Protein AF-A0A363TCJ1-F1 (afdb_monomer_lite)

Secondary structure (DSSP, 8-state):
-PPEEEEETTTTEEEEETTBTTTEEEEE-S---STTPPPBTTB---SSEEEEEEEEETTEEEEE--EEEEEEEEEEEE-HHHHHHHHHTTS----EEE-SSSEEE-SSS--SS-EEEE-SSSS--EEEEEEEEETT-S-S-S--

Radius of gyration: 15.01 Å; chains: 1; bounding box: 38×34×34 Å

Structure (mmCIF, N/CA/C/O backbone):
data_AF-A0A363TCJ1-F1
#
_entry.id   AF-A0A363TCJ1-F1
#
loop_
_atom_site.group_PDB
_atom_site.id
_atom_site.type_symbol
_atom_site.label_atom_id
_atom_site.label_alt_id
_atom_site.label_comp_id
_atom_site.label_asym_id
_atom_site.label_entity_id
_atom_site.label_seq_id
_atom_site.pdbx_PDB_ins_code
_atom_site.Cartn_x
_atom_site.Cartn_y
_atom_site.Cartn_z
_atom_site.occupancy
_atom_site.B_iso_or_equiv
_atom_site.auth_seq_id
_atom_site.auth_comp_id
_atom_site.auth_asym_id
_atom_site.auth_atom_id
_atom_site.pdbx_PDB_model_num
ATOM 1 N N . MET A 1 1 ? -11.405 -15.854 11.056 1.00 53.47 1 MET A N 1
ATOM 2 C CA . MET A 1 1 ? -12.003 -14.512 10.871 1.00 53.47 1 MET A CA 1
ATOM 3 C C . MET A 1 1 ? -11.847 -14.114 9.415 1.00 53.47 1 MET A C 1
ATOM 5 O O . MET A 1 1 ? -10.789 -14.373 8.854 1.00 53.47 1 MET A O 1
ATOM 9 N N . ALA A 1 2 ? -12.888 -13.564 8.787 1.00 61.84 2 ALA A N 1
ATOM 10 C CA . ALA A 1 2 ? -12.770 -13.022 7.435 1.00 61.84 2 ALA A CA 1
ATOM 11 C C . ALA A 1 2 ? -11.906 -11.750 7.479 1.00 61.84 2 ALA A C 1
ATOM 13 O O . ALA A 1 2 ? -12.083 -10.928 8.371 1.00 61.84 2 ALA A O 1
ATOM 14 N N . LEU A 1 3 ? -10.952 -11.606 6.558 1.00 73.19 3 LEU A N 1
ATOM 15 C CA . LEU A 1 3 ? -10.157 -10.382 6.445 1.00 73.19 3 LEU A CA 1
ATOM 16 C C . LEU A 1 3 ? -10.986 -9.308 5.734 1.00 73.19 3 LEU A C 1
ATOM 18 O O . LEU A 1 3 ? -11.381 -9.513 4.581 1.00 73.19 3 LEU A O 1
ATOM 22 N N . GLY A 1 4 ? -11.208 -8.170 6.394 1.00 87.00 4 GLY A N 1
ATOM 23 C CA . GLY A 1 4 ? -11.716 -6.966 5.742 1.00 87.00 4 GLY A CA 1
ATOM 24 C C . GLY A 1 4 ? -10.761 -6.501 4.637 1.00 87.00 4 GLY A C 1
ATOM 25 O O . GLY A 1 4 ? -9.539 -6.691 4.722 1.00 87.00 4 GLY A O 1
ATOM 26 N N . ARG A 1 5 ? -11.311 -5.943 3.549 1.00 92.44 5 ARG A N 1
ATOM 27 C CA . ARG A 1 5 ? -10.525 -5.547 2.367 1.00 92.44 5 ARG A CA 1
ATOM 28 C C . ARG A 1 5 ? -11.043 -4.266 1.719 1.00 92.44 5 ARG A C 1
ATOM 30 O O . ARG A 1 5 ? -12.216 -4.168 1.376 1.00 92.44 5 ARG A O 1
ATOM 37 N N . LYS A 1 6 ? -10.132 -3.346 1.400 1.00 93.50 6 LYS A N 1
ATOM 38 C CA . LYS A 1 6 ? -10.405 -2.174 0.555 1.00 93.50 6 LYS A CA 1
ATOM 39 C C . LYS A 1 6 ? -9.670 -2.302 -0.775 1.00 93.50 6 LYS A C 1
ATOM 41 O O . LYS A 1 6 ? -8.488 -2.641 -0.792 1.00 93.50 6 LYS A O 1
ATOM 46 N N . TYR A 1 7 ? -10.357 -2.024 -1.889 1.00 92.56 7 TYR A N 1
ATOM 47 C CA . TYR A 1 7 ? -9.754 -2.036 -3.226 1.00 92.56 7 TYR A CA 1
ATOM 48 C C . TYR A 1 7 ? -9.849 -0.668 -3.913 1.00 92.56 7 TYR A C 1
ATOM 50 O O . TYR A 1 7 ? -10.938 -0.201 -4.243 1.00 92.56 7 TYR A O 1
ATOM 58 N N . PHE A 1 8 ? -8.688 -0.077 -4.187 1.00 89.62 8 PHE A N 1
ATOM 59 C CA . PHE A 1 8 ? -8.492 1.094 -5.035 1.00 89.62 8 PHE A CA 1
ATOM 60 C C . PHE A 1 8 ? -8.204 0.622 -6.467 1.00 89.62 8 PHE A C 1
ATOM 62 O O . PHE A 1 8 ? -7.068 0.304 -6.831 1.00 89.62 8 PHE A O 1
ATOM 69 N N . ARG A 1 9 ? -9.273 0.455 -7.259 1.00 86.81 9 ARG A N 1
ATOM 70 C CA . ARG A 1 9 ? -9.223 -0.181 -8.591 1.00 86.81 9 ARG A CA 1
ATOM 71 C C . ARG A 1 9 ? -8.343 0.575 -9.580 1.00 86.81 9 ARG A C 1
ATOM 73 O O . ARG A 1 9 ? -7.579 -0.063 -10.299 1.00 86.81 9 ARG A O 1
ATOM 80 N N . THR A 1 10 ? -8.460 1.899 -9.605 1.00 84.25 10 THR A N 1
ATOM 81 C CA . THR A 1 10 ? -7.740 2.775 -10.539 1.00 84.25 10 THR A CA 1
ATOM 82 C C . THR A 1 10 ? -6.235 2.710 -10.301 1.00 84.25 10 THR A C 1
ATOM 84 O O . THR A 1 10 ? -5.451 2.591 -11.235 1.00 84.25 10 THR A O 1
ATOM 87 N N . GLU A 1 11 ? -5.838 2.712 -9.035 1.00 84.12 11 GLU A N 1
ATOM 88 C CA . GLU A 1 11 ? -4.449 2.731 -8.594 1.00 84.12 11 GLU A CA 1
ATOM 89 C C . GLU A 1 11 ? -3.838 1.319 -8.556 1.00 84.12 11 GLU A C 1
ATOM 91 O O . GLU A 1 11 ? -2.614 1.146 -8.585 1.00 84.12 11 GLU A O 1
ATOM 96 N N . GLY A 1 12 ? -4.692 0.292 -8.541 1.00 87.75 12 GLY A N 1
ATOM 97 C CA . GLY A 1 12 ? -4.292 -1.104 -8.440 1.00 87.75 12 GLY A CA 1
ATOM 98 C C . GLY A 1 12 ? -3.783 -1.456 -7.044 1.00 87.75 12 GLY A C 1
ATOM 99 O O . GLY A 1 12 ? -2.801 -2.188 -6.937 1.00 87.75 12 GLY A O 1
ATOM 100 N N . VAL A 1 13 ? -4.428 -0.932 -5.993 1.00 88.88 13 VAL A N 1
ATOM 101 C CA . VAL A 1 13 ? -4.019 -1.144 -4.593 1.00 88.88 13 VAL A CA 1
ATOM 102 C C . VAL A 1 13 ? -5.077 -1.851 -3.785 1.00 88.88 13 VAL A C 1
ATOM 104 O O . VAL A 1 13 ? -6.224 -1.419 -3.738 1.00 88.88 13 VAL A O 1
ATOM 107 N N . VAL A 1 14 ? -4.671 -2.909 -3.097 1.00 92.31 14 VAL A N 1
ATOM 108 C CA . VAL A 1 14 ? -5.517 -3.640 -2.156 1.00 92.31 14 VAL A CA 1
ATOM 109 C C . VAL A 1 14 ? -4.943 -3.483 -0.760 1.00 92.31 14 VAL A C 1
ATOM 111 O O . VAL A 1 14 ? -3.756 -3.715 -0.562 1.00 92.31 14 VAL A O 1
ATOM 114 N N . VAL A 1 15 ? -5.792 -3.136 0.201 1.00 91.44 15 VAL A N 1
ATOM 115 C CA . VAL A 1 15 ? -5.433 -3.059 1.619 1.00 91.44 15 VAL A CA 1
ATOM 116 C C . VAL A 1 15 ? -6.265 -4.076 2.387 1.00 91.44 15 VAL A C 1
ATOM 118 O O . VAL A 1 15 ? -7.479 -4.147 2.178 1.00 91.44 15 VAL A O 1
ATOM 121 N N . LYS A 1 16 ? -5.631 -4.878 3.246 1.00 94.12 16 LYS A N 1
ATOM 122 C CA . LYS A 1 16 ? -6.304 -5.903 4.051 1.00 94.12 16 LYS A CA 1
ATOM 123 C C . LYS A 1 16 ? -5.934 -5.815 5.519 1.00 94.12 16 LYS A C 1
ATOM 125 O O . LYS A 1 16 ? -4.762 -5.703 5.862 1.00 94.12 16 LYS A O 1
ATOM 130 N N . HIS A 1 17 ? -6.945 -5.964 6.359 1.00 92.31 17 HIS A N 1
ATOM 131 C CA . HIS A 1 17 ? -6.840 -6.040 7.809 1.00 92.31 17 HIS A CA 1
ATOM 132 C C . HIS A 1 17 ? -8.174 -6.593 8.337 1.00 92.31 17 HIS A C 1
ATOM 134 O O . HIS A 1 17 ? -9.216 -6.250 7.774 1.00 92.31 17 HIS A O 1
ATOM 140 N N . PRO A 1 18 ? -8.194 -7.448 9.375 1.00 91.19 18 PRO A N 1
ATOM 141 C CA . PRO A 1 18 ? -9.442 -8.036 9.877 1.00 91.19 18 PRO A CA 1
ATOM 142 C C . PRO A 1 18 ? -10.474 -6.993 10.312 1.00 91.19 18 PRO A C 1
ATOM 144 O O . PRO A 1 18 ? -11.661 -7.211 10.112 1.00 91.19 18 PRO A O 1
ATOM 147 N N . ASP A 1 19 ? -10.014 -5.853 10.824 1.00 91.12 19 ASP A N 1
ATOM 148 C CA . ASP A 1 19 ? -10.898 -4.801 11.339 1.00 91.12 19 ASP A CA 1
ATOM 149 C C . ASP A 1 19 ? -11.376 -3.783 10.289 1.00 91.12 19 ASP A C 1
ATOM 151 O O . ASP A 1 19 ? -12.085 -2.827 10.619 1.00 91.12 19 ASP A O 1
ATOM 155 N N . ILE A 1 20 ? -10.979 -3.946 9.021 1.00 90.19 20 ILE A N 1
ATOM 156 C CA . ILE A 1 20 ? -11.529 -3.119 7.939 1.00 90.19 20 ILE A CA 1
ATOM 157 C C . ILE A 1 20 ? -13.026 -3.404 7.810 1.00 90.19 20 ILE A C 1
ATOM 159 O O . ILE A 1 20 ? -13.445 -4.558 7.839 1.00 90.19 20 ILE A O 1
ATOM 163 N N . ASP A 1 21 ? -13.804 -2.334 7.652 1.00 86.44 21 ASP A N 1
ATOM 164 C CA . ASP A 1 21 ? -15.270 -2.313 7.556 1.00 86.44 21 ASP A CA 1
ATOM 165 C C . ASP A 1 21 ? -16.011 -2.609 8.876 1.00 86.44 21 ASP A C 1
ATOM 167 O O . ASP A 1 21 ? -17.223 -2.412 8.942 1.00 86.44 21 ASP A O 1
ATOM 171 N N . THR A 1 22 ? -15.312 -3.015 9.947 1.00 87.62 22 THR A N 1
ATOM 172 C CA . THR A 1 22 ? -15.913 -3.194 11.283 1.00 87.62 22 THR A CA 1
ATOM 173 C C . THR A 1 22 ? -15.570 -2.050 12.230 1.00 87.62 22 THR A C 1
ATOM 175 O O . THR A 1 22 ? -16.463 -1.489 12.863 1.00 87.62 22 THR A O 1
ATOM 178 N N . THR A 1 23 ? -14.294 -1.667 12.324 1.00 91.12 23 THR A N 1
ATOM 179 C CA . THR A 1 23 ? -13.844 -0.562 13.192 1.00 91.12 23 THR A CA 1
ATOM 180 C C . THR A 1 23 ? -12.894 0.404 12.493 1.00 91.12 23 THR A C 1
ATOM 182 O O . THR A 1 23 ? -12.766 1.552 12.933 1.00 91.12 23 THR A O 1
ATOM 185 N N . LEU A 1 24 ? -12.274 -0.023 11.391 1.00 91.75 24 LEU A N 1
ATOM 186 C CA . LEU A 1 24 ? -11.329 0.757 10.604 1.00 91.75 24 LEU A CA 1
ATOM 187 C C . LEU A 1 24 ? -11.874 1.069 9.213 1.00 91.75 24 LEU A C 1
ATOM 189 O O . LEU A 1 24 ? -12.494 0.230 8.559 1.00 91.75 24 LEU A O 1
ATOM 193 N N . GLU A 1 25 ? -11.546 2.258 8.723 1.00 92.00 25 GLU A N 1
ATOM 194 C CA . GLU A 1 25 ? -11.748 2.653 7.335 1.00 92.00 25 GLU A CA 1
ATOM 195 C C . GLU A 1 25 ? -10.404 3.027 6.704 1.00 92.00 25 GLU A C 1
ATOM 197 O O . GLU A 1 25 ? -9.618 3.780 7.282 1.00 92.00 25 GLU A O 1
ATOM 202 N N . VAL A 1 26 ? -10.147 2.512 5.499 1.00 90.50 26 VAL A N 1
ATOM 203 C CA . VAL A 1 26 ? -9.007 2.929 4.676 1.00 90.50 26 VAL A CA 1
ATOM 204 C C . VAL A 1 26 ? -9.470 4.022 3.722 1.00 90.50 26 VAL A C 1
ATOM 206 O O . VAL A 1 26 ? -10.312 3.785 2.848 1.00 90.50 26 VAL A O 1
ATOM 209 N N . GLN A 1 27 ? -8.889 5.203 3.874 1.00 88.56 27 GLN A N 1
ATOM 210 C CA . GLN A 1 27 ? -9.222 6.395 3.115 1.00 88.56 27 GLN A CA 1
ATOM 211 C C . GLN A 1 27 ? -8.074 6.786 2.182 1.00 88.56 27 GLN A C 1
ATOM 213 O O . GLN A 1 27 ? -6.903 6.472 2.409 1.00 88.56 27 GLN A O 1
ATOM 218 N N . ARG A 1 28 ? -8.445 7.460 1.092 1.00 86.44 28 ARG A N 1
ATOM 219 C CA . ARG A 1 28 ? -7.505 8.143 0.205 1.00 86.44 28 ARG A CA 1
ATOM 220 C C . ARG A 1 28 ? -7.275 9.546 0.748 1.00 86.44 28 ARG A C 1
ATOM 222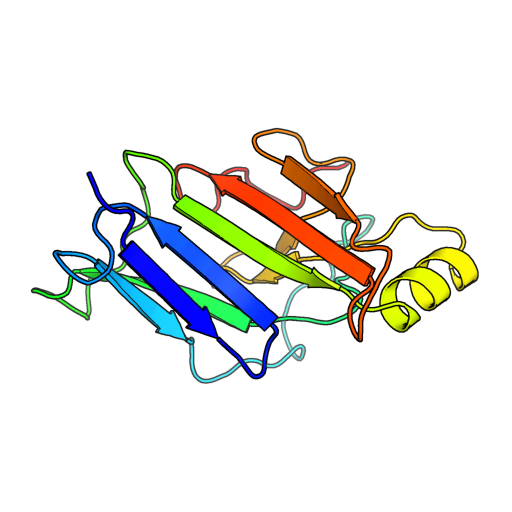 O O . ARG A 1 28 ? -8.245 10.230 1.063 1.00 86.44 28 ARG A O 1
ATOM 229 N N . ILE A 1 29 ? -6.029 10.009 0.750 1.00 78.88 29 ILE A N 1
ATOM 230 C CA . ILE A 1 29 ? -5.720 11.409 1.055 1.00 78.88 29 ILE A CA 1
ATOM 231 C C . ILE A 1 29 ? -5.945 12.248 -0.224 1.00 78.88 29 ILE A C 1
ATOM 233 O O . ILE A 1 29 ? -5.307 11.990 -1.253 1.00 78.88 29 ILE A O 1
ATOM 237 N N . PRO A 1 30 ? -6.887 13.212 -0.219 1.00 63.56 30 PRO A N 1
ATOM 238 C CA . PRO A 1 30 ? -7.297 13.948 -1.413 1.00 63.56 30 PRO A CA 1
ATOM 239 C C . PRO A 1 30 ? -6.337 15.103 -1.731 1.00 63.56 30 PRO A C 1
ATOM 241 O O . PRO A 1 30 ? -6.674 16.259 -1.522 1.00 63.56 30 PRO A O 1
ATOM 244 N N . SER A 1 31 ? -5.136 14.792 -2.221 1.00 58.97 31 SER A N 1
ATOM 245 C CA . SER A 1 31 ? -4.178 15.764 -2.794 1.00 58.97 31 SER A CA 1
ATOM 246 C C . SER A 1 31 ? -2.868 15.072 -3.173 1.00 58.97 31 SER A C 1
ATOM 248 O O . SER A 1 31 ? -1.775 15.530 -2.843 1.00 58.97 31 SER A O 1
ATOM 250 N N . PHE A 1 32 ? -2.962 13.927 -3.856 1.00 59.41 32 PHE A N 1
ATOM 251 C CA . PHE A 1 32 ? -1.754 13.276 -4.345 1.00 59.41 32 PHE A CA 1
ATOM 252 C C . PHE A 1 32 ? -1.099 14.147 -5.430 1.00 59.41 32 PHE A C 1
ATOM 254 O O . PHE A 1 32 ? -1.526 14.136 -6.583 1.00 59.41 32 PHE A O 1
ATOM 261 N N . THR A 1 33 ? -0.059 14.885 -5.054 1.00 61.53 33 THR A N 1
ATOM 262 C CA . THR A 1 33 ? 0.910 15.489 -5.969 1.00 61.53 33 THR A CA 1
ATOM 263 C C . THR A 1 33 ? 2.283 14.892 -5.681 1.00 61.53 33 THR A C 1
ATOM 265 O O . THR A 1 33 ? 2.652 14.684 -4.520 1.00 61.53 33 THR A O 1
ATOM 268 N N . LEU A 1 34 ? 3.037 14.589 -6.742 1.00 60.81 34 LEU A N 1
ATOM 269 C CA . LEU A 1 34 ? 4.480 14.344 -6.626 1.00 60.81 34 LEU A CA 1
ATOM 270 C C . LEU A 1 34 ? 5.207 15.630 -6.220 1.00 60.81 34 LEU A C 1
ATOM 272 O O . LEU A 1 34 ? 6.201 15.575 -5.497 1.00 60.81 34 LEU A O 1
ATOM 276 N N . ASP A 1 35 ? 4.662 16.774 -6.637 1.00 58.59 35 ASP A N 1
ATOM 277 C CA . ASP A 1 35 ? 5.176 18.098 -6.318 1.00 58.59 35 ASP A CA 1
ATOM 278 C C . ASP A 1 35 ? 5.254 18.299 -4.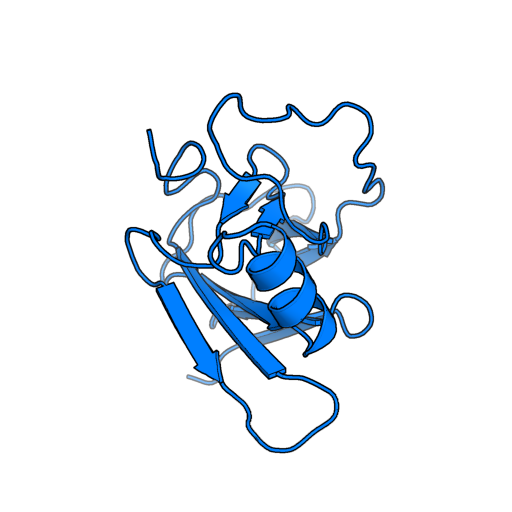802 1.00 58.59 35 ASP A C 1
ATOM 280 O O . ASP A 1 35 ? 4.264 18.140 -4.082 1.00 58.59 35 ASP A O 1
ATOM 284 N N . GLY A 1 36 ? 6.457 18.628 -4.327 1.00 58.31 36 GLY A N 1
ATOM 285 C CA . GLY A 1 36 ? 6.748 18.898 -2.919 1.00 58.31 36 GLY A CA 1
ATOM 286 C C . GLY A 1 36 ? 7.063 17.670 -2.058 1.00 58.31 36 GLY A C 1
ATOM 287 O O . GLY A 1 36 ? 7.406 17.845 -0.889 1.00 58.31 36 GLY A O 1
ATOM 288 N N . LYS A 1 37 ? 6.995 16.439 -2.590 1.00 64.88 37 LYS A N 1
ATOM 289 C CA . LYS A 1 37 ? 7.449 15.252 -1.845 1.00 64.88 37 LYS A CA 1
ATOM 290 C C . LYS A 1 37 ? 8.976 15.129 -1.935 1.00 64.88 37 LYS A C 1
ATOM 292 O O . LYS A 1 37 ? 9.527 15.283 -3.025 1.00 64.88 37 LYS A O 1
ATOM 297 N N . PRO A 1 38 ? 9.679 14.845 -0.825 1.00 60.59 38 PRO A N 1
ATOM 298 C CA . PRO A 1 38 ? 11.129 14.723 -0.855 1.00 60.59 38 PRO A CA 1
ATOM 299 C C . PRO A 1 38 ? 11.533 13.553 -1.759 1.00 60.59 38 PRO A C 1
ATOM 301 O O . PRO A 1 38 ? 11.143 12.407 -1.522 1.00 60.59 38 PRO A O 1
ATOM 304 N N . VAL A 1 39 ? 12.331 13.847 -2.788 1.00 59.91 39 VAL A N 1
ATOM 305 C CA . VAL A 1 39 ? 13.181 12.841 -3.432 1.00 59.91 39 VAL A CA 1
ATOM 306 C C . VAL A 1 39 ? 14.180 12.422 -2.365 1.00 59.91 39 VAL A C 1
ATOM 308 O O . VAL A 1 39 ? 14.877 13.278 -1.822 1.00 59.91 39 VAL A O 1
ATOM 311 N N . VAL A 1 40 ? 14.210 11.143 -1.998 1.00 60.81 40 VAL A N 1
ATOM 312 C CA . VAL A 1 40 ? 15.181 10.669 -1.009 1.00 60.81 40 VAL A CA 1
ATOM 313 C C . VAL A 1 40 ? 16.531 10.562 -1.738 1.00 60.81 40 VAL A C 1
ATOM 315 O O . VAL A 1 40 ? 16.637 9.785 -2.686 1.00 60.81 40 VAL A O 1
ATOM 318 N N . PRO A 1 41 ? 17.558 11.358 -1.380 1.00 43.56 41 PRO A N 1
ATOM 319 C CA . PRO A 1 41 ? 18.878 11.236 -2.000 1.00 43.56 41 PRO A CA 1
ATOM 320 C C . PRO A 1 41 ? 19.405 9.817 -1.753 1.00 43.56 41 PRO A C 1
ATOM 322 O O . PRO A 1 41 ? 19.287 9.320 -0.636 1.00 43.56 41 PRO A O 1
ATOM 325 N N . ASP A 1 42 ? 19.881 9.146 -2.804 1.00 52.81 42 ASP A N 1
ATOM 326 C CA . ASP A 1 42 ? 20.277 7.722 -2.827 1.00 52.81 42 ASP A CA 1
ATOM 327 C C . ASP A 1 42 ? 19.170 6.683 -2.538 1.00 52.81 42 ASP A C 1
ATOM 329 O O . ASP A 1 42 ? 19.387 5.480 -2.691 1.00 52.81 42 ASP A O 1
ATOM 333 N N . GLY A 1 43 ? 17.949 7.109 -2.210 1.00 57.12 43 GLY A N 1
ATOM 334 C CA . GLY A 1 43 ? 16.864 6.240 -1.766 1.00 57.12 43 GLY A CA 1
ATOM 335 C C . GLY A 1 43 ? 15.639 6.341 -2.669 1.00 57.12 43 GLY A C 1
ATOM 336 O O . GLY A 1 43 ? 15.117 7.408 -2.929 1.00 57.12 43 GLY A O 1
ATOM 337 N N . PHE A 1 44 ? 15.161 5.203 -3.157 1.00 57.56 44 PHE A N 1
ATOM 338 C CA . PHE A 1 44 ? 13.785 4.980 -3.618 1.00 57.56 44 PHE A CA 1
ATOM 339 C C . PHE A 1 44 ? 13.033 6.144 -4.330 1.00 57.56 44 PHE A C 1
ATOM 341 O O . PHE A 1 44 ? 12.362 6.964 -3.704 1.00 57.56 44 PHE A O 1
ATOM 348 N N . GLU A 1 45 ? 13.016 6.113 -5.666 1.00 59.72 45 GLU A N 1
ATOM 349 C CA . GLU A 1 45 ? 12.028 6.824 -6.490 1.00 59.72 45 GLU A CA 1
ATOM 350 C C . GLU A 1 45 ? 10.969 5.804 -6.955 1.00 59.72 45 GLU A C 1
ATOM 352 O O . GLU A 1 45 ? 11.324 4.838 -7.645 1.00 59.72 45 GLU A O 1
ATOM 357 N N . PRO A 1 46 ? 9.688 5.940 -6.572 1.00 61.38 46 PRO A N 1
ATOM 358 C CA . PRO A 1 46 ? 8.651 5.034 -7.051 1.00 61.38 46 PRO A CA 1
ATOM 359 C C . PRO A 1 46 ? 8.466 5.203 -8.565 1.00 61.38 46 PRO A C 1
ATOM 361 O O . PRO A 1 46 ? 8.213 6.310 -9.031 1.00 61.38 46 PRO A O 1
ATOM 364 N N . PHE A 1 47 ? 8.518 4.104 -9.332 1.00 62.22 47 PHE A N 1
ATOM 365 C CA . PHE A 1 47 ? 8.292 4.131 -10.794 1.00 62.22 47 PHE A CA 1
ATOM 366 C C . PHE A 1 47 ? 6.965 4.788 -11.177 1.00 62.22 47 PHE A C 1
ATOM 368 O O . PHE A 1 47 ? 6.870 5.500 -12.174 1.00 62.22 47 PHE A O 1
ATOM 375 N N . ARG A 1 48 ? 5.948 4.559 -10.346 1.00 63.28 48 ARG A N 1
ATOM 376 C CA . ARG A 1 48 ? 4.729 5.350 -10.308 1.00 63.28 48 ARG A CA 1
ATOM 377 C C . ARG A 1 48 ? 4.334 5.536 -8.851 1.00 63.28 48 ARG A C 1
ATOM 379 O O . ARG A 1 48 ? 4.336 4.554 -8.101 1.00 63.28 48 ARG A O 1
ATOM 386 N N . PRO A 1 49 ? 3.960 6.744 -8.432 1.00 63.38 49 PRO A N 1
ATOM 387 C CA . PRO A 1 49 ? 3.227 6.873 -7.198 1.00 63.38 49 PRO A CA 1
ATOM 388 C C . PRO A 1 49 ? 1.864 6.218 -7.360 1.00 63.38 49 PRO A C 1
ATOM 390 O O . PRO A 1 49 ? 1.207 6.343 -8.396 1.00 63.38 49 PRO A O 1
ATOM 393 N N . VAL A 1 50 ? 1.453 5.481 -6.342 1.00 72.69 50 VAL A N 1
ATOM 394 C CA . VAL A 1 50 ? 0.275 4.640 -6.482 1.00 72.69 50 VAL A CA 1
ATOM 395 C C . VAL A 1 50 ? -0.935 5.311 -5.852 1.00 72.69 50 VAL A C 1
ATOM 397 O O . VAL A 1 50 ? -1.929 5.516 -6.537 1.00 72.69 50 VAL A O 1
ATOM 400 N N . ILE A 1 51 ? -0.850 5.673 -4.573 1.00 73.38 51 ILE A N 1
ATOM 401 C CA . ILE A 1 51 ? -1.909 6.351 -3.822 1.00 73.38 51 ILE A CA 1
ATOM 402 C C . ILE A 1 51 ? -1.350 6.850 -2.483 1.00 73.38 51 ILE A C 1
ATOM 404 O O . ILE A 1 51 ? -0.435 6.229 -1.943 1.00 73.38 51 ILE A O 1
ATOM 408 N N . ASP A 1 52 ? -1.935 7.919 -1.939 1.00 78.50 52 ASP A N 1
ATOM 409 C CA . ASP A 1 52 ? -1.748 8.310 -0.539 1.00 78.50 52 ASP A CA 1
ATOM 410 C C . ASP A 1 52 ? -2.882 7.729 0.306 1.00 78.50 52 ASP A C 1
ATOM 412 O O . ASP A 1 52 ? -4.062 7.942 -0.001 1.00 78.50 52 ASP A O 1
ATOM 416 N N . LEU A 1 53 ? -2.527 7.002 1.365 1.00 82.38 53 LEU A N 1
ATOM 417 C CA . LEU A 1 53 ? -3.482 6.294 2.217 1.00 82.38 53 LEU A CA 1
ATOM 418 C C . LEU A 1 53 ? -3.400 6.765 3.662 1.00 82.38 53 LEU A C 1
ATOM 420 O O . LEU A 1 53 ? -2.324 7.029 4.187 1.00 82.38 53 LEU A O 1
ATOM 424 N N . ASN A 1 54 ? -4.546 6.776 4.330 1.00 86.06 54 ASN A N 1
ATOM 425 C CA . ASN A 1 54 ? -4.647 6.815 5.781 1.00 86.06 54 ASN A CA 1
ATOM 426 C C . ASN A 1 54 ? -5.654 5.763 6.252 1.00 86.06 54 ASN A C 1
ATOM 428 O O . ASN A 1 54 ? -6.608 5.426 5.554 1.00 86.06 54 ASN A O 1
ATOM 432 N N . VAL A 1 55 ? -5.444 5.254 7.462 1.00 88.19 55 VAL A N 1
ATOM 433 C CA . VAL A 1 55 ? -6.421 4.407 8.154 1.00 88.19 55 VAL A CA 1
ATOM 434 C C . VAL A 1 55 ? -6.989 5.211 9.312 1.00 88.19 55 VAL A C 1
ATOM 436 O O . VAL A 1 55 ? -6.234 5.835 10.060 1.00 88.19 55 VAL A O 1
ATOM 439 N N . VAL A 1 56 ? -8.309 5.220 9.448 1.00 89.69 56 VAL A N 1
ATOM 440 C CA . VAL A 1 56 ? -9.027 5.953 10.498 1.00 89.69 56 VAL A CA 1
ATOM 441 C C . VAL A 1 56 ? -9.987 5.031 11.239 1.00 89.69 56 VAL A C 1
ATOM 443 O O . VAL A 1 56 ? -10.331 3.956 10.747 1.00 89.69 56 VAL A O 1
ATOM 446 N N . LYS A 1 57 ? -10.434 5.449 12.425 1.00 91.56 57 LYS A N 1
ATOM 447 C CA . LYS A 1 57 ? -11.510 4.755 13.145 1.00 91.56 57 LYS A CA 1
ATOM 448 C C . LYS A 1 57 ? -12.866 5.150 12.563 1.00 91.56 57 LYS A C 1
ATOM 450 O O . LYS A 1 57 ? -13.151 6.338 12.467 1.00 91.56 57 LYS A O 1
ATOM 455 N N . ILE A 1 58 ? -13.742 4.185 12.287 1.00 91.44 58 ILE A N 1
ATOM 456 C CA . ILE A 1 58 ? -15.107 4.456 11.791 1.00 91.44 58 ILE A CA 1
ATOM 457 C C . ILE A 1 58 ? -15.891 5.322 12.788 1.00 91.44 58 ILE A C 1
ATOM 459 O O . ILE A 1 58 ? -16.514 6.308 12.409 1.00 91.44 58 ILE A O 1
ATOM 463 N N . ALA A 1 59 ? -15.803 5.004 14.083 1.00 93.38 59 ALA A N 1
ATOM 464 C CA . ALA A 1 59 ? -16.475 5.765 15.139 1.00 93.38 59 ALA A CA 1
ATOM 465 C C . ALA A 1 59 ? -15.892 7.177 15.352 1.00 93.38 59 ALA A C 1
ATOM 467 O O . ALA A 1 59 ? -16.474 7.992 16.065 1.00 93.38 59 ALA A O 1
ATOM 468 N N . SER A 1 60 ? -14.716 7.476 14.792 1.00 91.75 60 SER A N 1
ATOM 469 C CA . SER A 1 60 ? -14.056 8.779 14.919 1.00 91.75 60 SER A CA 1
ATOM 470 C C . SER A 1 60 ? -13.164 9.038 13.699 1.00 91.75 60 SER A C 1
ATOM 472 O O . SER A 1 60 ? -11.943 8.904 13.803 1.00 91.75 60 SER A O 1
ATOM 474 N N . PRO A 1 61 ? -13.738 9.420 12.541 1.00 87.88 61 PRO A N 1
ATOM 475 C CA . PRO A 1 61 ? -12.992 9.521 11.280 1.00 87.88 61 PRO A CA 1
ATOM 476 C C . PRO A 1 61 ? -11.861 10.560 11.290 1.00 87.88 61 PRO A C 1
ATOM 478 O O . PRO A 1 61 ? -10.931 10.476 10.495 1.00 87.88 61 PRO A O 1
ATOM 481 N N . ALA A 1 62 ? -11.895 11.522 12.218 1.00 86.56 62 ALA A N 1
ATOM 482 C CA . ALA A 1 62 ? -10.802 12.471 12.437 1.00 86.56 62 ALA A CA 1
ATOM 483 C C . ALA A 1 62 ? -9.563 11.832 13.106 1.00 86.56 62 ALA A C 1
ATOM 485 O O . ALA A 1 62 ? -8.476 12.410 13.092 1.00 86.56 62 ALA A O 1
ATOM 486 N N . THR A 1 63 ? -9.702 10.646 13.703 1.00 86.00 63 THR A N 1
ATOM 487 C CA . THR A 1 63 ? -8.627 9.942 14.405 1.00 86.00 63 THR A CA 1
ATOM 488 C C . THR A 1 63 ? -7.909 8.977 13.467 1.00 86.00 63 THR A C 1
ATOM 490 O O . THR A 1 63 ? -8.423 7.904 13.142 1.00 86.00 63 THR A O 1
ATOM 493 N N . LYS A 1 64 ? -6.678 9.336 13.087 1.00 86.19 64 LYS A N 1
ATOM 494 C CA . LYS A 1 64 ? -5.766 8.444 12.362 1.00 86.19 64 LYS A CA 1
ATOM 495 C C . LYS A 1 64 ? -5.292 7.301 13.259 1.00 86.19 64 LYS A C 1
ATOM 497 O O . LYS A 1 64 ? -4.970 7.498 14.430 1.00 86.19 64 LYS A O 1
ATOM 502 N N . VAL A 1 65 ? -5.235 6.109 12.684 1.00 87.50 65 VAL A N 1
ATOM 503 C CA . VAL A 1 65 ? -4.682 4.908 13.305 1.00 87.50 65 VAL A CA 1
ATOM 504 C C . VAL A 1 65 ? -3.262 4.733 12.799 1.00 87.50 65 VAL A C 1
ATOM 506 O O . VAL A 1 65 ? -3.053 4.593 11.598 1.00 87.50 65 VAL A O 1
ATOM 509 N N . ASN A 1 66 ? -2.301 4.752 13.722 1.00 84.44 66 ASN A N 1
ATOM 510 C CA . ASN A 1 66 ? -0.871 4.688 13.406 1.00 84.44 66 ASN A CA 1
ATOM 511 C C . ASN A 1 66 ? -0.224 3.349 13.770 1.00 84.44 66 ASN A C 1
ATOM 513 O O . ASN A 1 66 ? 0.956 3.166 13.496 1.00 84.44 66 ASN A O 1
ATOM 517 N N . ARG A 1 67 ? -0.969 2.435 14.402 1.00 87.25 67 ARG A N 1
ATOM 518 C CA . ARG A 1 67 ? -0.515 1.092 14.775 1.00 87.25 67 ARG A CA 1
ATOM 519 C C . ARG A 1 67 ? -1.597 0.066 14.454 1.00 87.25 67 ARG A C 1
ATOM 521 O O . ARG A 1 67 ? -2.777 0.351 14.655 1.00 87.25 67 ARG A O 1
ATOM 528 N N . PHE A 1 68 ? -1.182 -1.101 13.980 1.00 87.19 68 PHE A N 1
ATOM 529 C CA . PHE A 1 68 ? -2.040 -2.179 13.502 1.00 87.19 68 PHE A CA 1
ATOM 530 C C . PHE A 1 68 ? -1.678 -3.473 14.221 1.00 87.19 68 PHE A C 1
ATOM 532 O O . PHE A 1 68 ? -0.570 -3.990 14.072 1.00 87.19 68 PHE A O 1
ATOM 539 N N . THR A 1 69 ? -2.632 -3.998 14.987 1.00 88.19 69 THR A N 1
ATOM 540 C CA . THR A 1 69 ? -2.512 -5.302 15.638 1.00 88.19 69 THR A CA 1
ATOM 541 C C . THR A 1 69 ? -3.807 -6.075 15.382 1.00 88.19 69 THR A C 1
ATOM 543 O O . THR A 1 69 ? -4.808 -5.774 16.030 1.00 88.19 69 THR A O 1
ATOM 546 N N . PRO A 1 70 ? -3.814 -7.064 14.467 1.00 90.12 70 PRO A N 1
ATOM 547 C CA . PRO A 1 70 ? -2.667 -7.583 13.709 1.00 90.12 70 PRO A CA 1
ATOM 548 C C . PRO A 1 70 ? -2.150 -6.615 12.621 1.00 90.12 70 PRO A C 1
ATOM 550 O O . PRO A 1 70 ? -2.802 -5.623 12.330 1.00 90.12 70 PRO A O 1
ATOM 553 N N . PRO A 1 71 ? -0.987 -6.881 12.000 1.00 89.44 71 PRO A N 1
ATOM 554 C CA . PRO A 1 71 ? -0.452 -6.043 10.926 1.00 89.44 71 PRO A CA 1
ATOM 555 C C . PRO A 1 71 ? -1.408 -5.870 9.734 1.00 89.44 71 PRO A C 1
ATOM 557 O O . PRO A 1 71 ? -2.218 -6.750 9.430 1.00 89.44 71 PRO A O 1
ATOM 560 N N . ILE A 1 72 ? -1.266 -4.755 9.016 1.00 88.56 72 ILE A N 1
ATOM 561 C CA . ILE A 1 72 ? -1.993 -4.475 7.771 1.00 88.56 72 ILE A CA 1
ATOM 562 C C . ILE A 1 72 ? -1.188 -4.968 6.562 1.00 88.56 72 ILE A C 1
ATOM 564 O O . ILE A 1 72 ? 0.031 -4.819 6.521 1.00 88.56 72 ILE A O 1
ATOM 568 N N . GLU A 1 73 ? -1.864 -5.546 5.567 1.00 90.44 73 GLU A N 1
ATOM 569 C CA . GLU A 1 73 ? -1.271 -5.946 4.282 1.00 90.44 73 GLU A CA 1
ATOM 570 C C . GLU A 1 73 ? -1.651 -4.922 3.207 1.00 90.44 73 GLU A C 1
ATOM 572 O O . GLU A 1 73 ? -2.836 -4.686 2.961 1.00 90.44 73 GLU A O 1
ATOM 577 N N . VAL A 1 74 ? -0.659 -4.362 2.514 1.00 87.94 74 VAL A N 1
ATOM 578 C CA . VAL A 1 74 ? -0.853 -3.514 1.332 1.00 87.94 74 VAL A CA 1
ATOM 579 C C . VAL A 1 74 ? -0.265 -4.215 0.112 1.00 87.94 74 VAL A C 1
ATOM 581 O O . VAL A 1 74 ? 0.895 -4.623 0.104 1.00 87.94 74 VAL A O 1
ATOM 584 N N . LYS A 1 75 ? -1.071 -4.351 -0.943 1.00 89.19 75 LYS A N 1
ATOM 585 C CA . LYS A 1 75 ? -0.682 -4.939 -2.228 1.00 89.19 75 LYS A CA 1
ATOM 586 C C . LYS A 1 75 ? -0.763 -3.886 -3.319 1.00 89.19 75 LYS A C 1
ATOM 588 O O . LYS A 1 75 ? -1.815 -3.279 -3.503 1.00 89.19 75 LYS A O 1
ATOM 593 N N . VAL A 1 76 ? 0.303 -3.740 -4.091 1.00 87.50 76 VAL A N 1
ATOM 594 C CA . VAL A 1 76 ? 0.424 -2.811 -5.217 1.00 87.50 76 VAL A CA 1
ATOM 595 C C . VAL A 1 76 ? 0.598 -3.600 -6.510 1.00 87.50 76 VAL A C 1
ATOM 597 O O . VAL A 1 76 ? 1.524 -4.402 -6.633 1.00 87.50 76 VAL A O 1
ATOM 600 N N . ARG A 1 77 ? -0.272 -3.369 -7.498 1.00 89.62 77 ARG A N 1
ATOM 601 C CA . ARG A 1 77 ? -0.116 -3.929 -8.847 1.00 89.62 77 ARG A CA 1
ATOM 602 C C . ARG A 1 77 ? 1.099 -3.348 -9.554 1.00 89.62 77 ARG A C 1
ATOM 604 O O . ARG A 1 77 ? 1.276 -2.130 -9.564 1.00 89.62 77 ARG A O 1
ATOM 611 N N . PHE A 1 78 ? 1.824 -4.204 -10.264 1.00 87.50 78 PHE A N 1
ATOM 612 C CA . PHE A 1 78 ? 2.767 -3.782 -11.294 1.00 87.50 78 PHE A CA 1
ATOM 613 C C . PHE A 1 78 ? 2.456 -4.432 -12.641 1.00 87.50 78 PHE A C 1
ATOM 615 O O . PHE A 1 78 ? 1.809 -5.481 -12.737 1.00 87.50 78 PHE A O 1
ATOM 622 N N . THR A 1 79 ? 2.883 -3.756 -13.694 1.00 88.31 79 THR A N 1
ATOM 623 C CA . THR A 1 79 ? 2.640 -4.070 -15.099 1.00 88.31 79 THR A CA 1
ATOM 624 C C . THR A 1 79 ? 3.937 -4.506 -15.783 1.00 88.31 79 THR A C 1
ATOM 626 O O . THR A 1 79 ? 5.025 -4.266 -15.255 1.00 88.31 79 THR A O 1
ATOM 629 N N . PRO A 1 80 ? 3.855 -5.117 -16.978 1.00 87.31 80 PRO A N 1
ATOM 630 C CA . PRO A 1 80 ? 5.046 -5.379 -17.784 1.00 87.31 80 PRO A CA 1
ATOM 631 C C . PRO A 1 80 ? 5.843 -4.107 -18.118 1.00 87.31 80 PRO A C 1
ATOM 633 O O . PRO A 1 80 ? 7.066 -4.157 -18.179 1.00 87.31 80 PRO A O 1
ATOM 636 N N . ALA A 1 81 ? 5.171 -2.959 -18.270 1.00 85.06 81 ALA A N 1
ATOM 637 C CA . ALA A 1 81 ? 5.831 -1.677 -18.512 1.00 85.06 81 ALA A CA 1
ATOM 638 C C . ALA A 1 81 ? 6.676 -1.222 -17.311 1.00 85.06 81 ALA A C 1
ATOM 640 O O . ALA A 1 81 ? 7.776 -0.712 -17.504 1.00 85.06 81 ALA A O 1
ATOM 641 N N . ASP A 1 82 ? 6.208 -1.463 -16.081 1.00 83.75 82 ASP A N 1
ATOM 642 C CA . ASP A 1 82 ? 6.981 -1.156 -14.871 1.00 83.75 82 ASP A CA 1
ATOM 643 C C . ASP A 1 82 ? 8.265 -2.005 -14.801 1.00 83.75 82 ASP A C 1
ATOM 645 O O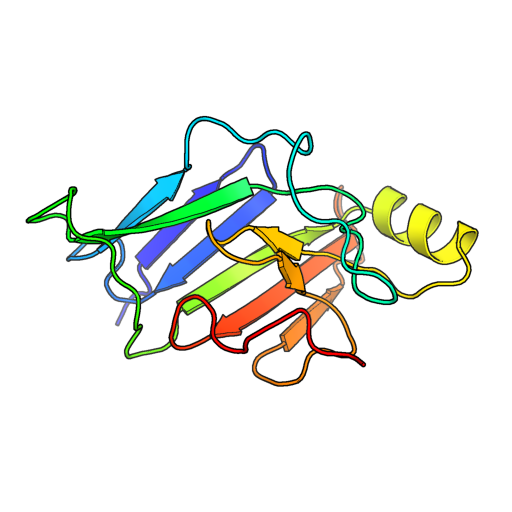 . ASP A 1 82 ? 9.325 -1.502 -14.431 1.00 83.75 82 ASP A O 1
ATOM 649 N N . LEU A 1 83 ? 8.187 -3.285 -15.194 1.00 84.00 83 LEU A N 1
ATOM 650 C CA . LEU A 1 83 ? 9.356 -4.171 -15.272 1.00 84.00 83 LEU A CA 1
ATOM 651 C C . LEU A 1 83 ? 10.349 -3.710 -16.343 1.00 84.00 83 LEU A C 1
ATOM 653 O O . LEU A 1 83 ? 11.535 -3.583 -16.050 1.00 84.00 83 LEU A O 1
ATOM 657 N N . ALA A 1 84 ? 9.863 -3.409 -17.549 1.00 84.50 84 ALA A N 1
ATOM 658 C CA . ALA A 1 84 ? 10.700 -2.936 -18.649 1.00 84.50 84 ALA A CA 1
ATOM 659 C C . ALA A 1 84 ? 11.383 -1.597 -18.318 1.00 84.50 84 ALA A C 1
ATOM 661 O O . ALA A 1 84 ? 12.553 -1.397 -18.632 1.00 84.50 84 ALA A O 1
ATOM 662 N N . ALA A 1 85 ? 10.681 -0.686 -17.636 1.00 80.94 85 ALA A N 1
ATOM 663 C CA . ALA A 1 85 ? 11.258 0.575 -17.179 1.00 80.94 85 ALA A CA 1
ATOM 664 C C . ALA A 1 85 ? 12.354 0.365 -16.123 1.00 80.94 85 ALA A C 1
ATOM 666 O O . ALA A 1 85 ? 13.351 1.089 -16.123 1.00 80.94 85 ALA A O 1
ATOM 667 N N . ALA A 1 86 ? 12.189 -0.613 -15.228 1.00 79.44 86 ALA A N 1
ATOM 668 C CA . ALA A 1 86 ? 13.211 -0.961 -14.247 1.00 79.44 86 ALA A CA 1
ATOM 669 C C . ALA A 1 86 ? 14.468 -1.535 -14.909 1.00 79.44 86 ALA A C 1
ATOM 671 O O . ALA A 1 86 ? 15.575 -1.056 -14.647 1.00 79.44 86 ALA A O 1
ATOM 672 N N . GLU A 1 87 ? 14.280 -2.469 -15.841 1.00 83.81 87 GLU A N 1
ATOM 673 C CA . GLU A 1 87 ? 15.351 -3.062 -16.642 1.00 83.81 87 GLU A CA 1
ATOM 674 C C . GLU A 1 87 ? 16.110 -2.008 -17.461 1.00 83.81 87 GLU A C 1
ATOM 676 O O . GLU A 1 87 ? 17.335 -1.949 -17.393 1.00 83.81 87 GLU A O 1
ATOM 681 N N . ALA A 1 88 ? 15.400 -1.100 -18.139 1.00 81.38 88 ALA A N 1
ATOM 682 C CA . ALA A 1 88 ? 16.006 -0.010 -18.908 1.00 81.38 88 ALA A CA 1
ATOM 683 C C . ALA A 1 88 ? 16.858 0.943 -18.049 1.00 81.38 88 ALA A C 1
ATOM 685 O O . ALA A 1 88 ? 17.794 1.564 -18.548 1.00 81.38 88 ALA A O 1
ATOM 686 N N . ARG A 1 89 ? 16.553 1.060 -16.749 1.00 78.88 89 ARG A N 1
ATOM 687 C CA . ARG A 1 89 ? 17.340 1.843 -15.782 1.00 78.88 89 ARG A CA 1
ATOM 688 C C . ARG A 1 89 ? 18.465 1.032 -15.127 1.00 78.88 89 ARG A C 1
ATOM 690 O O . ARG A 1 89 ? 19.160 1.579 -14.273 1.00 78.88 89 ARG A O 1
ATOM 697 N N . GLY A 1 90 ? 18.622 -0.252 -15.463 1.00 75.50 90 GLY A N 1
ATOM 698 C CA . GLY A 1 90 ? 19.576 -1.161 -14.821 1.00 75.50 90 GLY A CA 1
ATOM 699 C C . GLY A 1 90 ? 19.290 -1.384 -13.332 1.00 75.50 90 GLY A C 1
ATOM 700 O O . GLY A 1 90 ? 20.210 -1.640 -12.558 1.00 75.50 90 GLY A O 1
ATOM 701 N N . LYS A 1 91 ? 18.030 -1.226 -12.902 1.00 75.56 91 LYS A N 1
ATOM 702 C CA . LYS A 1 91 ? 17.612 -1.300 -11.494 1.00 75.56 91 LYS A CA 1
ATOM 703 C C . LYS A 1 91 ? 16.550 -2.379 -11.302 1.00 75.56 91 LYS A C 1
ATOM 705 O O . LYS A 1 91 ? 15.801 -2.720 -12.210 1.00 75.56 91 LYS A O 1
ATOM 710 N N . SER A 1 92 ? 16.448 -2.901 -10.081 1.00 76.56 92 SER A N 1
ATOM 711 C CA . SER A 1 92 ? 15.295 -3.722 -9.693 1.00 76.56 92 SER A CA 1
ATOM 712 C C . SER A 1 92 ? 14.016 -2.885 -9.668 1.00 76.56 92 SER A C 1
ATOM 714 O O . SER A 1 92 ? 14.063 -1.671 -9.459 1.00 76.56 92 SER A O 1
ATOM 716 N N . LEU A 1 93 ? 12.864 -3.538 -9.841 1.00 77.75 93 LEU A N 1
ATOM 717 C CA . LEU A 1 93 ? 11.565 -2.885 -9.710 1.00 77.75 93 LEU A CA 1
ATOM 718 C C . LEU A 1 93 ? 11.456 -2.193 -8.338 1.00 77.75 93 LEU A C 1
ATOM 720 O O . LEU A 1 93 ? 11.734 -2.804 -7.309 1.00 77.75 93 LEU A O 1
ATOM 724 N N . CYS A 1 94 ? 11.029 -0.929 -8.329 1.00 73.62 94 CYS A N 1
ATOM 725 C CA . CYS A 1 94 ? 10.882 -0.067 -7.150 1.00 73.62 94 CYS A CA 1
ATOM 726 C C . CYS A 1 94 ? 9.433 0.413 -7.032 1.00 73.62 94 CYS A C 1
ATOM 728 O O . CYS A 1 94 ? 9.097 1.513 -7.468 1.00 73.62 94 CYS A O 1
ATOM 730 N N . LEU A 1 95 ? 8.552 -0.421 -6.476 1.00 76.00 95 LEU A N 1
ATOM 731 C CA . LEU A 1 95 ? 7.172 -0.005 -6.202 1.00 76.00 95 LEU A CA 1
ATOM 732 C C . LEU A 1 95 ? 7.098 0.644 -4.836 1.00 76.00 95 LEU A C 1
ATOM 734 O O . LEU A 1 95 ? 7.804 0.232 -3.920 1.00 76.00 95 LEU A O 1
ATOM 738 N N . GLY A 1 96 ? 6.191 1.594 -4.674 1.00 73.31 96 GLY A N 1
ATOM 739 C CA . GLY A 1 96 ? 5.869 2.119 -3.362 1.00 73.31 96 GLY A CA 1
ATOM 740 C C . GLY A 1 96 ? 4.750 3.131 -3.391 1.00 73.31 96 GLY A C 1
ATOM 741 O O . GLY A 1 96 ? 4.264 3.533 -4.446 1.00 73.31 96 GLY A O 1
ATOM 742 N N . TYR A 1 97 ? 4.321 3.499 -2.202 1.00 72.81 97 TYR A N 1
ATOM 743 C CA . TYR A 1 97 ? 3.247 4.449 -1.976 1.00 72.81 97 TYR A CA 1
ATOM 744 C C . TYR A 1 97 ? 3.661 5.394 -0.854 1.00 72.81 97 TYR A C 1
ATOM 746 O O . TYR A 1 97 ? 4.668 5.165 -0.184 1.00 72.81 97 TYR A O 1
ATOM 754 N N . TRP A 1 98 ? 2.913 6.471 -0.671 1.00 72.62 98 TRP A N 1
ATOM 755 C CA . TRP A 1 98 ? 3.192 7.436 0.379 1.00 72.62 98 TRP A CA 1
ATOM 756 C C . TRP A 1 98 ? 2.139 7.303 1.478 1.00 72.62 98 TRP A C 1
ATOM 758 O O . TRP A 1 98 ? 0.941 7.232 1.213 1.00 72.62 98 TRP A O 1
ATOM 768 N N . ASP A 1 99 ? 2.585 7.198 2.728 1.00 68.00 99 ASP A N 1
ATOM 769 C CA . ASP A 1 99 ? 1.695 6.972 3.878 1.00 68.00 99 ASP A CA 1
ATOM 770 C C . ASP A 1 99 ? 1.17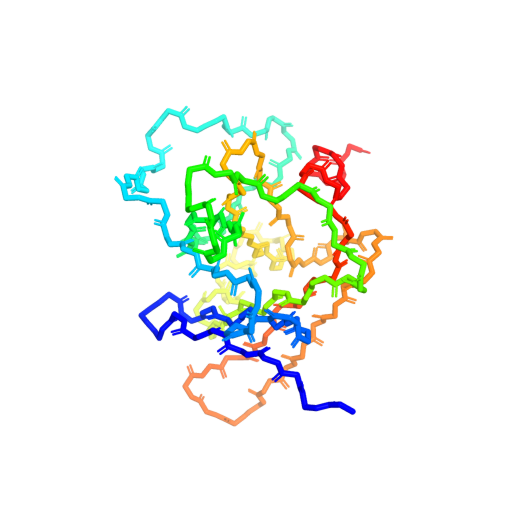5 8.271 4.521 1.00 68.00 99 ASP A C 1
ATOM 772 O O . ASP A 1 99 ? 0.543 8.268 5.576 1.00 68.00 99 ASP A O 1
ATOM 776 N N . GLY A 1 100 ? 1.464 9.411 3.889 1.00 65.06 100 GLY A N 1
ATOM 777 C CA . GLY A 1 100 ? 1.222 10.741 4.440 1.00 65.06 100 GLY A CA 1
ATOM 778 C C . GLY A 1 100 ? 2.445 11.353 5.129 1.00 65.06 100 GLY A C 1
ATOM 779 O O . GLY A 1 100 ? 2.443 12.563 5.343 1.00 65.06 100 GLY A O 1
ATOM 780 N N . THR A 1 101 ? 3.490 10.570 5.419 1.00 66.50 101 THR A N 1
ATOM 781 C CA . THR A 1 101 ? 4.726 11.027 6.082 1.00 66.50 101 THR A CA 1
ATOM 782 C C . THR A 1 101 ? 6.022 10.580 5.401 1.00 66.50 101 THR A C 1
ATOM 784 O O . THR A 1 101 ? 7.004 11.322 5.439 1.00 66.50 101 THR A O 1
ATOM 787 N N . ALA A 1 102 ? 6.046 9.404 4.771 1.00 68.31 102 ALA A N 1
ATOM 788 C CA . ALA A 1 102 ? 7.221 8.829 4.128 1.00 68.31 102 ALA A CA 1
ATOM 789 C C . ALA A 1 102 ? 6.850 7.955 2.917 1.00 68.31 102 ALA A C 1
ATOM 791 O O . ALA A 1 102 ? 5.730 7.452 2.790 1.00 68.31 102 ALA A O 1
ATOM 792 N N . TRP A 1 103 ? 7.829 7.746 2.030 1.00 72.19 103 TRP A N 1
ATOM 793 C CA . TRP A 1 103 ? 7.734 6.742 0.975 1.00 72.19 103 TRP A CA 1
ATOM 794 C C . TRP A 1 103 ? 7.914 5.342 1.558 1.00 72.19 103 TRP A C 1
ATOM 796 O O . TRP A 1 103 ? 8.918 5.057 2.215 1.00 72.19 103 TRP A O 1
ATOM 806 N N . ILE A 1 104 ? 6.975 4.457 1.240 1.00 72.44 104 ILE A N 1
ATOM 807 C CA . ILE A 1 104 ? 6.997 3.051 1.623 1.00 72.44 104 ILE A CA 1
ATOM 808 C C . ILE A 1 104 ? 7.331 2.207 0.399 1.00 72.44 104 ILE A C 1
ATOM 810 O O . ILE A 1 104 ? 6.532 2.092 -0.534 1.00 72.44 104 ILE A O 1
ATOM 814 N N . ARG A 1 105 ? 8.515 1.592 0.409 1.00 74.56 105 ARG A N 1
ATOM 815 C CA . ARG A 1 105 ? 8.968 0.678 -0.642 1.00 74.56 105 ARG A CA 1
ATOM 816 C C . ARG A 1 105 ? 8.295 -0.688 -0.491 1.00 74.56 105 ARG A C 1
ATOM 818 O O . ARG A 1 105 ? 8.360 -1.324 0.553 1.00 74.56 105 ARG A O 1
ATOM 825 N N . CYS A 1 106 ? 7.692 -1.153 -1.575 1.00 71.31 106 CYS A N 1
ATOM 826 C CA . CYS A 1 106 ? 6.984 -2.422 -1.721 1.00 71.31 106 CYS A CA 1
ATOM 827 C C . CYS A 1 106 ? 7.731 -3.381 -2.666 1.00 71.31 106 CYS A C 1
ATOM 829 O O . CYS A 1 106 ? 7.081 -4.122 -3.398 1.00 71.31 106 CYS A O 1
ATOM 831 N N . THR A 1 107 ? 9.066 -3.322 -2.731 1.00 68.31 107 THR A N 1
ATOM 832 C CA . THR A 1 107 ? 9.935 -4.209 -3.534 1.00 68.31 107 THR A CA 1
ATOM 833 C C . THR A 1 107 ? 11.327 -4.371 -2.907 1.00 68.31 107 THR A C 1
ATOM 835 O O . THR A 1 107 ? 11.711 -3.534 -2.088 1.00 68.31 107 THR A O 1
ATOM 838 N N . PRO A 1 108 ? 12.126 -5.393 -3.287 1.00 65.19 108 PRO A N 1
ATOM 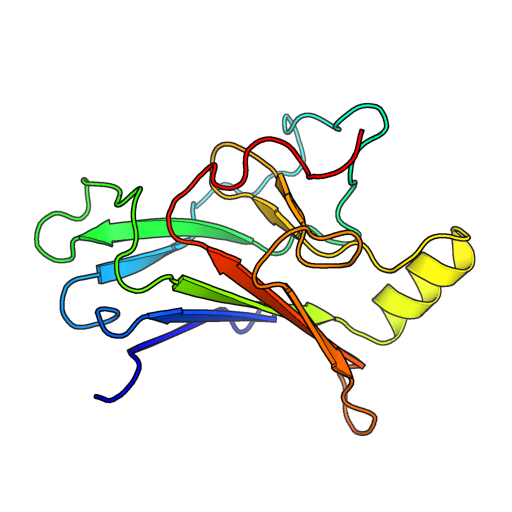839 C CA . PRO A 1 108 ? 13.454 -5.618 -2.718 1.00 65.19 108 PRO A CA 1
ATOM 840 C C . PRO A 1 108 ? 14.444 -4.461 -2.948 1.00 65.19 108 PRO A C 1
ATOM 842 O O . PRO A 1 108 ? 14.331 -3.799 -3.984 1.00 65.19 108 PRO A O 1
ATOM 845 N N . PRO A 1 109 ? 15.451 -4.275 -2.064 1.00 58.12 109 PRO A N 1
ATOM 846 C CA . PRO A 1 109 ? 15.599 -4.948 -0.771 1.00 58.12 109 PRO A CA 1
ATOM 847 C C . PRO A 1 109 ? 14.633 -4.328 0.254 1.00 58.12 109 PRO A C 1
ATOM 849 O O . PRO A 1 109 ? 14.801 -3.189 0.668 1.00 58.12 109 PRO A O 1
ATOM 852 N N . ALA A 1 110 ? 13.595 -5.065 0.645 1.00 58.25 110 ALA A N 1
ATOM 853 C CA . ALA A 1 110 ? 12.632 -4.650 1.661 1.00 58.25 110 ALA A CA 1
ATOM 854 C C . ALA A 1 110 ? 12.788 -5.578 2.868 1.00 58.25 110 ALA A C 1
ATOM 856 O O . ALA A 1 110 ? 12.962 -6.785 2.702 1.00 58.25 110 ALA A O 1
ATOM 857 N N . VAL A 1 111 ? 12.777 -5.009 4.074 1.00 57.44 111 VAL A N 1
ATOM 858 C CA . VAL A 1 111 ? 13.455 -5.627 5.229 1.00 57.44 111 VAL A CA 1
ATOM 859 C C . VAL A 1 111 ? 12.512 -6.380 6.182 1.00 57.44 111 VAL A C 1
ATOM 861 O O . VAL A 1 111 ? 12.981 -7.097 7.057 1.00 57.44 111 VAL A O 1
ATOM 864 N N . ARG A 1 112 ? 11.186 -6.373 5.978 1.00 64.06 112 ARG A N 1
ATOM 865 C CA . ARG A 1 112 ? 10.267 -7.320 6.650 1.00 64.06 112 ARG A CA 1
ATOM 866 C C . ARG A 1 112 ? 8.903 -7.365 5.963 1.00 64.06 112 ARG A C 1
ATOM 868 O O . ARG A 1 112 ? 8.444 -6.351 5.456 1.00 64.06 112 ARG A O 1
ATOM 875 N N . GLY A 1 113 ? 8.251 -8.532 5.943 1.00 70.69 113 GLY A N 1
ATOM 876 C CA . GLY A 1 113 ? 6.860 -8.663 5.472 1.00 70.69 113 GLY A CA 1
ATOM 877 C C . GLY A 1 113 ? 6.651 -8.392 3.978 1.00 70.69 113 GLY A C 1
ATOM 878 O O . GLY A 1 113 ? 5.512 -8.208 3.548 1.00 70.69 113 GLY A O 1
ATOM 879 N N . PHE A 1 114 ? 7.738 -8.347 3.201 1.00 79.12 114 PHE A N 1
ATOM 880 C CA . PHE A 1 114 ? 7.700 -8.132 1.765 1.00 79.12 114 PHE A CA 1
ATOM 881 C C . PHE A 1 114 ? 7.526 -9.445 0.999 1.00 79.12 114 PHE A C 1
ATOM 883 O O . PHE A 1 114 ? 8.189 -10.441 1.291 1.00 79.12 114 PHE A O 1
ATOM 890 N N . GLN A 1 115 ? 6.701 -9.409 -0.044 1.00 84.75 115 GLN A N 1
ATOM 891 C CA . GLN A 1 115 ? 6.606 -10.481 -1.025 1.00 84.75 115 GLN A CA 1
ATOM 892 C C . GLN A 1 115 ? 6.360 -9.915 -2.424 1.00 84.75 115 GLN A C 1
ATOM 894 O O . GLN A 1 115 ? 5.501 -9.055 -2.619 1.00 84.75 115 GLN A O 1
ATOM 899 N N . MET A 1 116 ? 7.066 -10.455 -3.419 1.00 86.31 116 MET A N 1
ATOM 900 C CA . MET A 1 116 ? 6.728 -10.253 -4.827 1.00 86.31 116 MET A CA 1
ATOM 901 C C . MET A 1 116 ? 5.991 -11.482 -5.342 1.00 86.31 116 MET A C 1
ATOM 903 O O . MET A 1 116 ? 6.47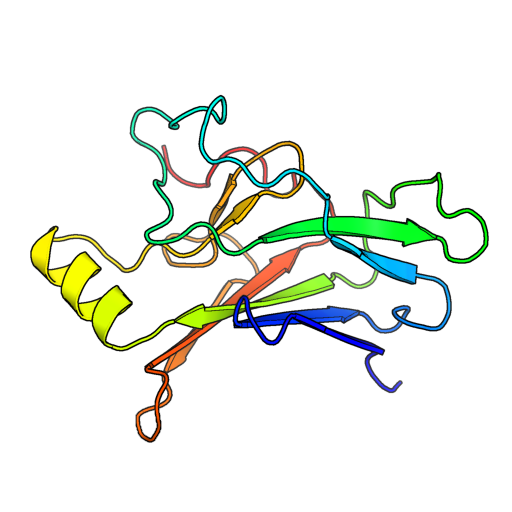9 -12.602 -5.200 1.00 86.31 116 MET A O 1
ATOM 907 N N . ILE A 1 117 ? 4.823 -11.279 -5.942 1.00 89.31 117 ILE A N 1
ATOM 908 C CA . ILE A 1 117 ? 4.085 -12.343 -6.624 1.00 89.31 117 ILE A CA 1
ATOM 909 C C . ILE A 1 117 ? 4.022 -11.988 -8.096 1.00 89.31 117 ILE A C 1
ATOM 911 O O . ILE A 1 117 ? 3.411 -10.985 -8.456 1.00 89.31 117 ILE A O 1
ATOM 915 N N . TYR A 1 118 ? 4.630 -12.819 -8.935 1.00 88.94 118 TYR A N 1
ATOM 916 C CA . TYR A 1 118 ? 4.516 -12.697 -10.382 1.00 88.94 118 TYR A CA 1
ATOM 917 C C . TYR A 1 118 ? 3.247 -13.377 -10.881 1.00 88.94 118 TYR A C 1
ATOM 919 O O . TYR A 1 118 ? 2.878 -14.460 -10.429 1.00 88.94 118 TYR A O 1
ATOM 927 N N . GLU A 1 119 ? 2.599 -12.742 -11.847 1.00 89.69 119 GLU A N 1
ATOM 928 C CA . GLU A 1 119 ? 1.443 -13.286 -12.544 1.00 89.69 119 GLU A CA 1
ATOM 929 C C . GLU A 1 119 ? 1.790 -13.407 -14.034 1.00 89.69 119 GLU A C 1
ATOM 931 O O . GLU A 1 119 ? 1.726 -12.422 -14.764 1.00 89.69 119 GLU A O 1
ATOM 936 N N . PRO A 1 120 ? 2.176 -14.604 -14.515 1.00 71.75 120 PRO A N 1
ATOM 937 C CA . PRO A 1 120 ? 2.676 -14.790 -15.880 1.00 71.75 120 PRO A CA 1
ATOM 938 C C . PRO A 1 120 ? 1.582 -14.707 -16.957 1.00 71.75 120 PRO A C 1
ATOM 940 O O . PRO A 1 120 ? 1.873 -14.806 -18.145 1.00 71.75 120 PRO A O 1
ATOM 943 N N . ARG A 1 121 ? 0.309 -14.586 -16.563 1.00 73.75 121 ARG A N 1
ATOM 944 C CA . ARG A 1 121 ? -0.841 -14.580 -17.471 1.00 73.75 121 ARG A CA 1
ATOM 945 C C . ARG A 1 121 ? -1.778 -13.434 -17.094 1.00 73.75 121 ARG A C 1
ATOM 947 O O . ARG A 1 121 ? -2.442 -13.504 -16.064 1.00 73.75 121 ARG A O 1
ATOM 954 N N . GLY A 1 122 ? -1.853 -12.401 -17.934 1.00 72.19 122 GLY A N 1
ATOM 955 C CA . GLY A 1 122 ? -2.815 -11.307 -17.786 1.00 72.19 122 GLY A CA 1
ATOM 956 C C . GLY A 1 122 ? -2.276 -9.932 -18.185 1.00 72.19 122 GLY A C 1
ATOM 957 O O . GLY A 1 122 ? -1.162 -9.792 -18.673 1.00 72.19 122 GLY A O 1
ATOM 958 N N . LYS A 1 123 ? -3.098 -8.899 -17.955 1.00 82.69 123 LYS A N 1
ATOM 959 C CA . LYS A 1 123 ? -2.754 -7.480 -18.183 1.00 82.69 123 LYS A CA 1
ATOM 960 C C . LYS A 1 123 ? -1.665 -6.961 -17.228 1.00 82.69 123 LYS A C 1
ATOM 962 O O . LYS A 1 123 ? -1.026 -5.949 -17.501 1.00 82.69 123 LYS A O 1
ATOM 967 N N . TYR A 1 124 ? -1.487 -7.621 -16.089 1.00 87.12 124 TYR A N 1
ATOM 968 C CA . TYR A 1 124 ? -0.557 -7.231 -15.034 1.00 87.12 124 TYR A CA 1
ATOM 969 C C . TYR A 1 124 ? 0.588 -8.232 -14.951 1.00 87.12 124 TYR A C 1
ATOM 971 O O . TYR A 1 124 ? 0.394 -9.404 -15.252 1.00 87.12 124 TYR A O 1
ATOM 979 N N . ALA A 1 125 ? 1.753 -7.770 -14.502 1.00 87.75 125 ALA A N 1
ATOM 980 C CA . ALA A 1 125 ? 2.917 -8.626 -14.304 1.00 87.75 125 ALA A CA 1
ATOM 981 C C . ALA A 1 125 ? 2.988 -9.202 -12.880 1.00 87.75 125 ALA A C 1
ATOM 983 O O . ALA A 1 125 ? 3.659 -10.208 -12.659 1.00 87.75 125 ALA A O 1
ATOM 984 N N . GLY A 1 126 ? 2.283 -8.600 -11.915 1.00 91.38 126 GLY A N 1
ATOM 985 C CA . GLY A 1 126 ? 2.207 -9.147 -10.564 1.00 91.38 126 GLY A CA 1
ATOM 986 C C . GLY A 1 126 ? 1.763 -8.163 -9.486 1.00 91.38 126 GLY A C 1
ATOM 987 O O . GLY A 1 126 ? 1.072 -7.175 -9.765 1.00 91.38 126 GLY A O 1
ATOM 988 N N . TRP A 1 127 ? 2.160 -8.474 -8.251 1.00 90.31 127 TRP A N 1
ATOM 989 C CA . TRP A 1 127 ? 1.954 -7.688 -7.036 1.00 90.31 127 TRP A CA 1
ATOM 990 C C . TRP A 1 127 ? 3.249 -7.518 -6.240 1.00 90.31 127 TRP A C 1
ATOM 992 O O . TRP A 1 127 ? 3.939 -8.501 -5.968 1.00 90.31 127 TRP A O 1
ATOM 1002 N N . GLY A 1 128 ? 3.527 -6.291 -5.802 1.00 87.25 128 GLY A N 1
ATOM 1003 C CA . GLY A 1 128 ? 4.388 -6.033 -4.648 1.00 87.25 128 GLY A CA 1
ATOM 1004 C C . GLY A 1 128 ? 3.528 -5.986 -3.391 1.00 87.25 128 GLY A C 1
ATOM 1005 O O . GLY A 1 128 ? 2.499 -5.312 -3.377 1.00 87.25 128 GLY A O 1
ATOM 1006 N N . ILE A 1 129 ? 3.900 -6.737 -2.362 1.00 86.88 129 ILE A N 1
ATOM 1007 C CA . ILE A 1 129 ? 3.134 -6.879 -1.122 1.00 86.88 129 ILE A CA 1
ATOM 1008 C C . ILE A 1 129 ? 4.020 -6.449 0.031 1.00 86.88 129 ILE A C 1
ATOM 1010 O O . ILE A 1 129 ? 5.170 -6.873 0.096 1.00 86.88 129 ILE A O 1
ATOM 1014 N N . VAL A 1 130 ? 3.480 -5.652 0.944 1.00 84.19 130 VAL A N 1
ATOM 1015 C CA . VAL A 1 130 ? 4.137 -5.280 2.196 1.00 84.19 130 VAL A CA 1
ATOM 1016 C C . VAL A 1 130 ? 3.170 -5.466 3.359 1.00 84.19 130 VAL A C 1
ATOM 1018 O O . VAL A 1 130 ? 1.973 -5.209 3.229 1.00 84.19 130 VAL A O 1
ATOM 1021 N N . THR A 1 131 ? 3.695 -5.935 4.486 1.00 86.75 131 THR A N 1
ATOM 1022 C CA . THR A 1 131 ? 2.960 -6.080 5.744 1.00 86.75 131 THR A CA 1
ATOM 1023 C C . THR A 1 131 ? 3.682 -5.308 6.838 1.00 86.75 131 THR A C 1
ATOM 1025 O O . THR A 1 131 ? 4.887 -5.490 7.003 1.00 86.75 131 THR A O 1
ATOM 1028 N N . PHE A 1 132 ? 2.961 -4.470 7.580 1.00 82.31 132 PHE A N 1
ATOM 1029 C CA . PHE A 1 132 ? 3.531 -3.600 8.615 1.00 82.31 132 PHE A CA 1
ATOM 1030 C C . PHE A 1 132 ? 2.543 -3.371 9.766 1.00 82.31 132 PHE A C 1
ATOM 1032 O O . PHE A 1 132 ? 1.331 -3.518 9.608 1.00 82.31 132 PHE A O 1
ATOM 1039 N N . ASP A 1 133 ? 3.066 -3.039 10.942 1.00 86.31 133 ASP A N 1
ATOM 1040 C CA . ASP A 1 133 ? 2.310 -2.861 12.188 1.00 86.31 133 ASP A CA 1
ATOM 1041 C C . ASP A 1 133 ? 2.162 -1.384 12.599 1.00 86.31 133 ASP A C 1
ATOM 1043 O O . ASP A 1 133 ? 1.580 -1.083 13.642 1.00 86.31 133 ASP A O 1
ATOM 1047 N N . GLY A 1 134 ? 2.633 -0.437 11.783 1.00 81.50 134 GLY A N 1
ATOM 1048 C CA . GLY A 1 134 ? 2.405 0.987 11.997 1.00 81.50 134 GLY A CA 1
ATOM 1049 C C . GLY A 1 134 ? 2.831 1.880 10.841 1.00 81.50 134 GLY A C 1
ATOM 1050 O O . GLY A 1 134 ? 3.667 1.508 10.027 1.00 81.50 134 GLY A O 1
ATOM 1051 N N . TRP A 1 135 ? 2.250 3.078 10.766 1.00 75.31 135 TRP A N 1
ATOM 1052 C CA . TRP A 1 135 ? 2.720 4.101 9.825 1.00 75.31 135 TRP A CA 1
ATOM 1053 C C . TRP A 1 135 ? 4.089 4.629 10.243 1.00 75.31 135 TRP A C 1
ATOM 1055 O O . TRP A 1 135 ? 4.380 4.725 11.437 1.00 75.31 135 TRP A O 1
ATOM 1065 N N . GLY A 1 136 ? 4.936 4.950 9.264 1.00 61.31 136 GLY A N 1
ATOM 1066 C CA . GLY A 1 136 ? 6.353 5.212 9.513 1.00 61.31 136 GLY A CA 1
ATOM 1067 C C . GLY A 1 136 ? 7.133 3.997 10.032 1.00 61.31 136 GLY A C 1
ATOM 1068 O O . GLY A 1 136 ? 8.295 4.159 10.403 1.00 61.31 136 GLY A O 1
ATOM 1069 N N . ASP A 1 137 ? 6.520 2.806 10.058 1.00 57.59 137 ASP A N 1
ATOM 1070 C CA . ASP A 1 137 ? 7.170 1.538 10.355 1.00 57.59 137 ASP A CA 1
ATOM 1071 C C . ASP A 1 137 ? 7.177 0.665 9.086 1.00 57.59 137 ASP A C 1
ATOM 1073 O O . ASP A 1 137 ? 6.120 0.301 8.567 1.00 57.59 137 ASP A O 1
ATOM 1077 N N . PRO A 1 138 ? 8.349 0.348 8.538 1.00 50.72 138 PRO A N 1
ATOM 1078 C CA . PRO A 1 138 ? 9.644 0.650 9.113 1.00 50.72 138 PRO A CA 1
ATOM 1079 C C . PRO A 1 138 ? 10.138 2.018 8.549 1.00 50.72 138 PRO A C 1
ATOM 1081 O O . PRO A 1 138 ? 9.910 2.356 7.386 1.00 50.72 138 PRO A O 1
ATOM 1084 N N . GLY A 1 139 ? 10.768 2.871 9.372 1.00 51.62 139 GLY A N 1
ATOM 1085 C CA . GLY A 1 139 ? 11.047 4.288 9.039 1.00 51.62 139 GLY A CA 1
ATOM 1086 C C . GLY A 1 139 ? 12.128 4.508 7.971 1.00 51.62 139 GLY A C 1
ATOM 1087 O O . GLY A 1 139 ? 13.060 3.722 7.915 1.00 51.62 139 GLY A O 1
ATOM 1088 N N . LYS A 1 140 ? 11.983 5.580 7.161 1.00 46.16 140 LYS A N 1
ATOM 1089 C CA . LYS A 1 140 ? 12.782 5.985 5.970 1.00 46.16 140 LYS A CA 1
ATOM 1090 C C . LYS A 1 140 ? 13.172 4.823 5.045 1.00 46.16 140 LYS A C 1
ATOM 1092 O O . LYS A 1 140 ? 14.061 4.060 5.384 1.00 46.16 140 LYS A O 1
ATOM 1097 N N . ALA A 1 141 ? 12.540 4.763 3.862 1.00 44.34 141 ALA A N 1
ATOM 1098 C CA . ALA A 1 141 ? 12.968 4.026 2.660 1.00 44.34 141 ALA A CA 1
ATOM 1099 C C . ALA A 1 141 ? 14.160 3.081 2.905 1.00 44.34 141 ALA A C 1
ATOM 1101 O O . ALA A 1 141 ? 15.309 3.499 2.815 1.00 44.34 141 ALA A O 1
ATOM 1102 N N . TRP A 1 142 ? 13.874 1.837 3.292 1.00 45.62 142 TRP A N 1
ATOM 1103 C CA . TRP A 1 142 ? 14.894 0.927 3.808 1.00 45.62 142 TRP A CA 1
ATOM 1104 C C . TRP A 1 142 ? 15.960 0.676 2.737 1.00 45.62 142 TRP A C 1
ATOM 1106 O O . TRP A 1 142 ? 15.668 0.083 1.695 1.00 45.62 142 TRP A O 1
ATOM 1116 N N . GLY A 1 143 ? 17.162 1.199 3.005 1.00 32.00 143 GLY A N 1
ATOM 1117 C CA . GLY A 1 143 ? 18.341 1.184 2.141 1.00 32.00 143 GLY A CA 1
ATOM 1118 C C . GLY A 1 143 ? 19.066 2.537 2.091 1.00 32.00 143 GLY A C 1
ATOM 1119 O O . GLY A 1 143 ? 18.908 3.269 1.118 1.00 32.00 143 GLY A O 1
ATOM 1120 N N . THR A 1 144 ? 19.869 2.835 3.116 1.00 30.45 144 THR A N 1
ATOM 1121 C CA . THR A 1 144 ? 21.240 3.340 2.900 1.00 30.45 144 THR A CA 1
ATOM 1122 C C . THR A 1 144 ? 22.176 2.160 3.055 1.00 30.45 144 THR A C 1
ATOM 1124 O O . THR A 1 144 ? 21.965 1.430 4.054 1.00 30.45 144 THR A O 1
#

Foldseek 3Di:
DDWAWDDPPVLQKIKTGNCDPPFKDKDFDPPDDPPPDDPDVVFADAPDARTAIFMATPVGRVHTDFFGVVWMKMKGFAFVVQCVVCVVVVHDRWHWYHHPDATDTLDPPDPPQWDWDADPDDRTGTIRMHIAGGVCVVPYRPDD

pLDDT: mean 76.93, std 14.12, range [30.45, 94.12]

Sequence (144 aa):
MALGRKYFRTEGVVVKHPDIDTTLEVQRIPSFTLDGKPVVPDGFEPFRPVIDLNVVKIASPATKVNRFTPPIEVKVRFTPADLAAAEARGKSLCLGYWDGTAWIRCTPPAVRGFQMIYEPRGKYAGWGIVTFDGWGDPGKAWGT